Protein AF-A0A846C7G9-F1 (afdb_monomer_lite)

Structure (mmCIF, N/CA/C/O backbone):
data_AF-A0A846C7G9-F1
#
_entry.id   AF-A0A846C7G9-F1
#
loop_
_atom_site.group_PDB
_atom_site.id
_atom_site.type_symbol
_atom_site.label_atom_id
_atom_site.label_alt_id
_atom_site.label_comp_id
_atom_site.label_asym_id
_atom_site.label_entity_id
_atom_site.label_seq_id
_atom_site.pdbx_PDB_ins_code
_atom_site.Cartn_x
_atom_site.Cartn_y
_atom_site.Cartn_z
_atom_site.occupancy
_atom_site.B_iso_or_equiv
_atom_site.auth_seq_id
_atom_site.auth_comp_id
_atom_site.auth_asym_id
_atom_site.auth_atom_id
_atom_site.pdbx_PDB_model_num
ATOM 1 N N . MET A 1 1 ? -10.773 -0.671 19.705 1.00 59.66 1 MET A N 1
ATOM 2 C CA . MET A 1 1 ? -9.456 -0.037 19.481 1.00 59.66 1 MET A CA 1
ATOM 3 C C . MET A 1 1 ? -9.304 0.006 17.978 1.00 59.66 1 MET A C 1
ATOM 5 O O . MET A 1 1 ? -9.632 -0.998 17.370 1.00 59.66 1 MET A O 1
ATOM 9 N N . ILE A 1 2 ? -8.953 1.148 17.392 1.00 66.69 2 ILE A N 1
ATOM 10 C CA . ILE A 1 2 ? -8.651 1.197 15.957 1.00 66.69 2 ILE A CA 1
ATOM 11 C C . ILE A 1 2 ? -7.286 0.535 15.784 1.00 66.69 2 ILE A C 1
ATOM 13 O O . ILE A 1 2 ? -6.354 0.867 16.522 1.00 66.69 2 ILE A O 1
ATOM 17 N N . GLU A 1 3 ? -7.201 -0.441 14.887 1.00 81.75 3 GLU A N 1
ATOM 18 C CA . GLU A 1 3 ? -5.959 -1.143 14.583 1.00 81.75 3 GLU A CA 1
ATOM 19 C C . GLU A 1 3 ? -5.430 -0.681 13.226 1.00 81.75 3 GLU A C 1
ATOM 21 O O . GLU A 1 3 ? -6.186 -0.515 12.271 1.00 81.75 3 GLU A O 1
ATOM 26 N N . THR A 1 4 ? -4.116 -0.468 13.144 1.00 91.62 4 THR A N 1
ATOM 27 C CA . THR A 1 4 ? -3.470 0.012 11.921 1.00 91.62 4 THR A CA 1
ATOM 28 C C . THR A 1 4 ? -2.907 -1.159 11.122 1.00 91.62 4 THR A C 1
ATOM 30 O O . THR A 1 4 ? -1.972 -1.839 11.555 1.00 91.62 4 THR A O 1
ATOM 33 N N . LEU A 1 5 ? -3.425 -1.340 9.913 1.00 95.06 5 LEU A N 1
ATOM 34 C CA . LEU A 1 5 ? -2.931 -2.268 8.910 1.00 95.06 5 LEU A CA 1
ATOM 35 C C . LEU A 1 5 ? -1.827 -1.612 8.067 1.00 95.06 5 LEU A C 1
ATOM 37 O O . LEU A 1 5 ? -1.936 -0.465 7.633 1.00 95.06 5 LEU A O 1
ATOM 41 N N . ASN A 1 6 ? -0.741 -2.348 7.832 1.00 95.62 6 ASN A N 1
ATOM 42 C CA . ASN A 1 6 ? 0.446 -1.858 7.135 1.00 95.62 6 ASN A CA 1
ATOM 43 C C . ASN A 1 6 ? 0.673 -2.636 5.835 1.00 95.62 6 ASN A C 1
ATOM 45 O O . ASN A 1 6 ? 0.878 -3.847 5.872 1.00 95.62 6 ASN A O 1
ATOM 49 N N . PHE A 1 7 ? 0.746 -1.933 4.707 1.00 96.31 7 PHE A N 1
ATOM 50 C CA . PHE A 1 7 ? 1.094 -2.496 3.403 1.00 96.31 7 PHE A CA 1
ATOM 51 C C . PHE A 1 7 ? 2.478 -2.002 2.984 1.00 96.31 7 PHE A C 1
ATOM 53 O O . PHE A 1 7 ? 2.663 -0.831 2.638 1.00 96.31 7 PHE A O 1
ATOM 60 N N . TYR A 1 8 ? 3.477 -2.885 3.054 1.00 95.12 8 TYR A N 1
ATOM 61 C CA . TYR A 1 8 ? 4.856 -2.549 2.705 1.00 95.12 8 TYR A CA 1
ATOM 62 C C . TYR A 1 8 ? 5.241 -3.061 1.315 1.00 95.12 8 TYR A C 1
ATOM 64 O O . TYR A 1 8 ? 5.200 -4.256 1.036 1.00 95.12 8 TYR A O 1
ATOM 72 N N . HIS A 1 9 ? 5.704 -2.147 0.469 1.00 93.50 9 HIS A N 1
ATOM 73 C CA . HIS A 1 9 ? 6.244 -2.413 -0.856 1.00 93.50 9 HIS A CA 1
ATOM 74 C C . HIS A 1 9 ? 7.758 -2.183 -0.829 1.00 93.50 9 HIS A C 1
ATOM 76 O O . HIS A 1 9 ? 8.216 -1.058 -0.628 1.00 93.50 9 HIS A O 1
ATOM 82 N N . ALA A 1 10 ? 8.546 -3.248 -0.998 1.00 83.38 10 ALA A N 1
ATOM 83 C CA . ALA A 1 10 ? 10.008 -3.187 -0.878 1.00 83.38 10 ALA A CA 1
ATOM 84 C C . ALA A 1 10 ? 10.717 -2.593 -2.111 1.00 83.38 10 ALA A C 1
ATOM 86 O O . ALA A 1 10 ? 11.808 -2.035 -1.992 1.00 83.38 10 ALA A O 1
ATOM 87 N N . GLU A 1 11 ? 10.102 -2.719 -3.285 1.00 80.44 11 GLU A N 1
ATOM 88 C CA . GLU A 1 11 ? 10.597 -2.194 -4.560 1.00 80.44 11 GLU A CA 1
ATOM 89 C C . GLU A 1 11 ? 9.857 -0.906 -4.937 1.00 80.44 11 GLU A C 1
ATOM 91 O O . GLU A 1 11 ? 8.889 -0.525 -4.276 1.00 80.44 11 GLU A O 1
ATOM 96 N N . LYS A 1 12 ? 10.277 -0.255 -6.030 1.00 84.06 12 LYS A N 1
ATOM 97 C CA . LYS A 1 12 ? 9.572 0.908 -6.578 1.00 84.06 12 LYS A CA 1
ATOM 98 C C . LYS A 1 12 ? 8.141 0.508 -6.962 1.00 84.06 12 LYS A C 1
ATOM 100 O O . LYS A 1 12 ? 7.926 -0.086 -8.017 1.00 84.06 12 LYS A O 1
ATOM 105 N N . ALA A 1 13 ? 7.190 0.814 -6.085 1.00 88.56 13 ALA A N 1
ATOM 106 C CA . ALA A 1 13 ? 5.779 0.528 -6.294 1.00 88.56 13 ALA A CA 1
ATOM 107 C C . ALA A 1 13 ? 5.236 1.339 -7.480 1.00 88.56 13 ALA A C 1
ATOM 109 O O . ALA A 1 13 ? 5.604 2.503 -7.653 1.00 88.56 13 ALA A O 1
ATOM 110 N N . ASP A 1 14 ? 4.362 0.732 -8.285 1.00 91.50 14 ASP A N 1
ATOM 111 C CA . ASP A 1 14 ? 3.584 1.470 -9.283 1.00 91.50 14 ASP A CA 1
ATOM 112 C C . ASP A 1 14 ? 2.395 2.141 -8.566 1.00 91.50 14 ASP A C 1
ATOM 114 O O . ASP A 1 14 ? 1.557 1.422 -8.005 1.00 91.50 14 ASP A O 1
ATOM 118 N N . PRO A 1 15 ? 2.297 3.487 -8.562 1.00 90.56 15 PRO A N 1
ATOM 119 C CA . PRO A 1 15 ? 1.227 4.204 -7.870 1.00 90.56 15 PRO A CA 1
ATOM 120 C C . PRO A 1 15 ? -0.176 3.756 -8.281 1.00 90.56 15 PRO A C 1
ATOM 122 O O . PRO A 1 15 ? -1.084 3.720 -7.451 1.00 90.56 15 PRO A O 1
ATOM 125 N N . ARG A 1 16 ? -0.349 3.373 -9.552 1.00 91.25 16 ARG A N 1
ATOM 126 C CA . ARG A 1 16 ? -1.637 2.950 -10.109 1.00 91.25 16 ARG A CA 1
ATOM 127 C C . ARG A 1 16 ? -2.077 1.619 -9.529 1.00 91.25 16 ARG A C 1
ATOM 129 O O . ARG A 1 16 ? -3.241 1.447 -9.183 1.00 91.25 16 A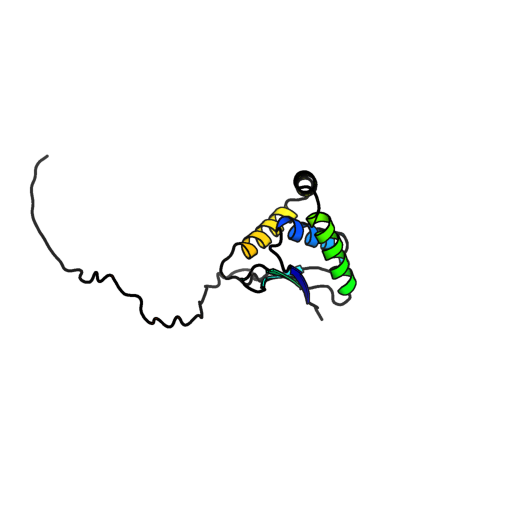RG A O 1
ATOM 136 N N . ILE A 1 17 ? -1.134 0.688 -9.391 1.00 94.12 17 ILE A N 1
ATOM 137 C CA . ILE A 1 17 ? -1.405 -0.641 -8.843 1.00 94.12 17 ILE A CA 1
ATOM 138 C C . ILE A 1 17 ? -1.705 -0.542 -7.347 1.00 94.12 17 ILE A C 1
ATOM 140 O O . ILE A 1 17 ? -2.649 -1.178 -6.883 1.00 94.12 17 ILE A O 1
ATOM 144 N N . VAL A 1 18 ? -0.962 0.283 -6.600 1.00 94.81 18 VAL A N 1
ATOM 145 C CA . VAL A 1 18 ? -1.247 0.552 -5.177 1.00 94.81 18 VAL A CA 1
ATOM 146 C C . VAL A 1 18 ? -2.651 1.133 -5.016 1.00 94.81 18 VAL A C 1
ATOM 148 O O . VAL A 1 18 ? -3.453 0.599 -4.252 1.00 94.81 18 VAL A O 1
ATOM 151 N N . ALA A 1 19 ? -2.971 2.184 -5.778 1.00 92.69 19 ALA A N 1
ATOM 152 C CA . ALA A 1 19 ? -4.265 2.851 -5.705 1.00 92.69 19 ALA A CA 1
ATOM 153 C C . ALA A 1 19 ? -5.423 1.908 -6.049 1.00 92.69 19 ALA A C 1
ATOM 155 O O . ALA A 1 19 ? -6.404 1.842 -5.309 1.00 92.69 19 ALA A O 1
ATOM 156 N N . TYR A 1 20 ? -5.294 1.140 -7.132 1.00 93.12 20 TYR A N 1
ATOM 157 C CA . TYR A 1 20 ? -6.310 0.169 -7.522 1.00 93.12 20 TYR A CA 1
ATOM 158 C C . TYR A 1 20 ? -6.475 -0.931 -6.470 1.00 93.12 20 TYR A C 1
ATOM 160 O O . TYR A 1 20 ? -7.598 -1.267 -6.109 1.00 93.12 20 TYR A O 1
ATOM 168 N N . SER A 1 21 ? -5.373 -1.499 -5.971 1.00 95.75 21 SER A N 1
ATOM 169 C CA . SER A 1 21 ? -5.423 -2.612 -5.013 1.00 95.75 21 SER A CA 1
ATOM 170 C C . SER A 1 21 ? -6.077 -2.186 -3.704 1.00 95.75 21 SER A C 1
ATOM 172 O O . SER A 1 21 ? -6.902 -2.919 -3.166 1.00 95.75 21 SER A O 1
ATOM 174 N N . PHE A 1 22 ? -5.768 -0.977 -3.226 1.00 95.69 22 PHE A N 1
ATOM 175 C CA . PHE A 1 22 ? -6.400 -0.426 -2.035 1.00 95.69 22 PHE A CA 1
ATOM 176 C C . PHE A 1 22 ? -7.885 -0.129 -2.264 1.00 95.69 22 PHE A C 1
ATOM 178 O O . PHE A 1 22 ? -8.713 -0.525 -1.449 1.00 95.69 22 PHE A O 1
ATOM 185 N N . GLN A 1 23 ? -8.246 0.506 -3.386 1.00 92.88 23 GLN A N 1
ATOM 186 C CA . GLN A 1 23 ? -9.653 0.786 -3.677 1.00 92.88 23 GLN A CA 1
ATOM 187 C C . GLN A 1 23 ? -10.461 -0.507 -3.802 1.00 92.88 23 GLN A C 1
ATOM 189 O O . GLN A 1 23 ? -11.536 -0.615 -3.223 1.00 92.88 23 GLN A O 1
ATOM 194 N N . LYS A 1 24 ? -9.938 -1.509 -4.511 1.00 94.12 24 LYS A N 1
ATOM 195 C CA . LYS A 1 24 ? -10.612 -2.798 -4.648 1.00 94.12 24 LYS A CA 1
ATOM 196 C C . LYS A 1 24 ? -10.810 -3.476 -3.290 1.00 94.12 24 LYS A C 1
ATOM 198 O O . LYS A 1 24 ? -11.872 -4.037 -3.052 1.00 94.12 24 LYS A O 1
ATOM 203 N N . LEU A 1 25 ? -9.830 -3.378 -2.389 1.00 96.88 25 LEU A N 1
ATOM 204 C CA . LEU A 1 25 ? -9.969 -3.880 -1.024 1.00 96.88 25 LEU A CA 1
ATOM 205 C C . LEU A 1 25 ? -11.105 -3.168 -0.267 1.00 96.88 25 LEU A C 1
ATOM 207 O O . LEU A 1 25 ? -11.895 -3.837 0.388 1.00 96.88 25 LEU A O 1
ATOM 211 N N . GLN A 1 26 ? -11.233 -1.842 -0.403 1.00 94.88 26 GLN A N 1
ATOM 212 C CA . GLN A 1 26 ? -12.355 -1.080 0.167 1.00 94.88 26 GLN A CA 1
ATOM 213 C C . GLN A 1 26 ? -13.711 -1.477 -0.443 1.00 94.88 26 GLN A C 1
ATOM 215 O O . GLN A 1 26 ? -14.711 -1.519 0.267 1.00 94.88 26 GLN A O 1
ATOM 220 N N . GLU A 1 27 ? -13.756 -1.749 -1.753 1.00 93.31 27 GLU A N 1
ATOM 221 C CA . GLU A 1 27 ? -14.971 -2.178 -2.460 1.00 93.31 27 GLU A CA 1
ATOM 222 C C . GLU A 1 27 ? -15.426 -3.583 -2.028 1.00 93.31 27 GLU A C 1
ATOM 224 O O . GLU A 1 27 ? -16.626 -3.826 -1.904 1.00 93.31 27 GLU A O 1
ATOM 229 N N . GLU A 1 28 ? -14.485 -4.507 -1.818 1.00 96.06 28 GLU A N 1
ATOM 230 C CA . GLU A 1 28 ? -14.769 -5.90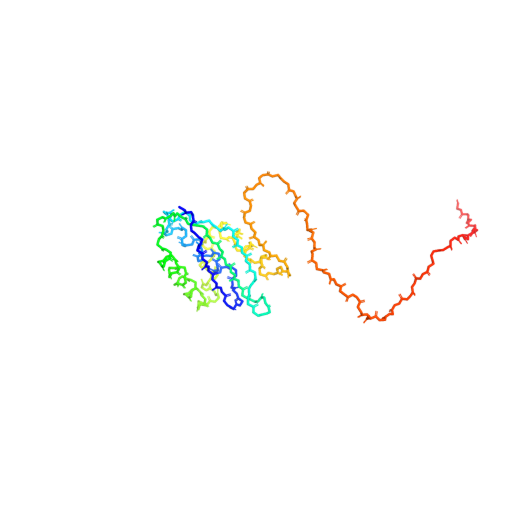2 -1.453 1.00 96.06 28 GLU A CA 1
ATOM 231 C C . GLU A 1 28 ? -15.005 -6.099 0.052 1.00 96.06 28 GLU A C 1
ATOM 233 O O . GLU A 1 28 ? -15.693 -7.048 0.422 1.00 96.06 28 GLU A O 1
ATOM 238 N N . HIS A 1 29 ? -14.483 -5.198 0.892 1.00 96.62 29 HIS A N 1
ATOM 239 C CA . HIS A 1 29 ? -14.595 -5.241 2.354 1.00 96.62 29 HIS A CA 1
ATOM 240 C C . HIS A 1 29 ? -15.051 -3.892 2.941 1.00 96.62 29 HIS A C 1
ATOM 242 O O . HIS A 1 29 ? -14.305 -3.255 3.696 1.00 96.62 29 HIS A O 1
ATOM 248 N N . PRO A 1 30 ? -16.259 -3.403 2.603 1.00 96.00 30 PRO A N 1
ATOM 249 C CA . PRO A 1 30 ? -16.764 -2.135 3.129 1.00 96.00 30 PRO A CA 1
ATOM 250 C C . PRO A 1 30 ? -16.905 -2.134 4.661 1.00 96.00 30 PRO A C 1
ATOM 252 O O . PRO A 1 30 ? -16.781 -1.083 5.284 1.00 96.00 30 PRO A O 1
ATOM 255 N N . GLU A 1 31 ? -17.127 -3.298 5.275 1.00 94.56 31 GLU A N 1
ATOM 256 C CA . GLU A 1 31 ? -17.205 -3.492 6.727 1.00 94.56 31 GLU A CA 1
ATOM 257 C C . GLU A 1 31 ? -15.877 -3.255 7.452 1.00 94.56 31 GLU A C 1
ATOM 259 O O . GLU A 1 31 ? -15.874 -3.006 8.652 1.00 94.56 31 GLU A O 1
ATOM 264 N N . ALA A 1 32 ? -14.748 -3.319 6.740 1.00 95.56 32 ALA A N 1
ATOM 265 C CA . ALA A 1 32 ? -13.438 -3.091 7.334 1.00 95.56 32 ALA A CA 1
ATOM 266 C C . ALA A 1 32 ? -13.141 -1.603 7.577 1.00 95.56 32 ALA A C 1
ATOM 268 O O . ALA A 1 32 ? -12.128 -1.301 8.205 1.00 95.56 32 ALA A O 1
ATOM 269 N N . GLU A 1 33 ? -13.981 -0.689 7.068 1.00 94.81 33 GLU A N 1
ATOM 270 C CA . GLU A 1 33 ? -13.865 0.771 7.239 1.00 94.81 33 GLU A CA 1
ATOM 271 C C . GLU A 1 33 ? -12.444 1.304 6.976 1.00 94.81 33 GLU A C 1
ATOM 273 O O . GLU A 1 33 ? -11.934 2.174 7.675 1.00 94.81 33 GLU A O 1
ATOM 278 N N . LEU A 1 34 ? -11.790 0.745 5.953 1.00 94.94 34 LEU A N 1
ATOM 279 C CA . LEU A 1 34 ? -10.403 1.036 5.602 1.00 94.94 34 LEU A CA 1
ATOM 280 C C . LEU A 1 34 ? -10.203 2.523 5.279 1.00 94.94 34 LEU A C 1
ATOM 282 O O . LEU A 1 34 ? -10.732 3.021 4.281 1.00 94.94 34 LEU A O 1
ATOM 286 N N . GLU A 1 35 ? -9.355 3.205 6.047 1.00 93.56 35 GLU A N 1
ATOM 287 C CA . GLU A 1 35 ? -8.975 4.603 5.819 1.00 93.56 35 GLU A CA 1
ATOM 288 C C . GLU A 1 35 ? -7.454 4.746 5.814 1.00 93.56 35 GLU A C 1
ATOM 290 O O . GLU A 1 35 ? -6.793 4.437 6.799 1.00 93.56 35 GLU A O 1
ATOM 295 N N . ILE A 1 36 ? -6.870 5.240 4.714 1.00 92.81 36 ILE A N 1
ATOM 296 C CA . ILE A 1 36 ? -5.431 5.545 4.685 1.00 92.81 36 ILE A CA 1
ATOM 297 C C . ILE A 1 36 ? -5.161 6.681 5.663 1.00 92.81 36 ILE A C 1
ATOM 29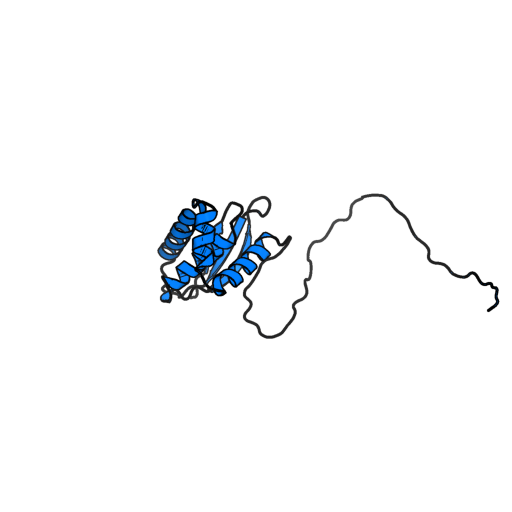9 O O . ILE A 1 36 ? -5.641 7.794 5.454 1.00 92.81 36 ILE A O 1
ATOM 303 N N . ILE A 1 37 ? -4.329 6.420 6.666 1.00 92.94 37 ILE A N 1
ATOM 304 C CA . ILE A 1 37 ? -3.910 7.419 7.650 1.00 92.94 37 ILE A CA 1
ATOM 305 C C . ILE A 1 37 ? -2.517 7.955 7.368 1.00 92.94 37 ILE A C 1
ATOM 307 O O . ILE A 1 37 ? -2.242 9.116 7.671 1.00 92.94 37 ILE A O 1
ATOM 311 N N . SER A 1 38 ? -1.637 7.155 6.755 1.00 89.94 38 SER A N 1
ATOM 312 C CA . SER A 1 38 ? -0.353 7.671 6.304 1.00 89.94 38 SER A CA 1
ATOM 313 C C . SER A 1 38 ? 0.307 6.888 5.178 1.00 89.94 38 SER A C 1
ATOM 315 O O . SER A 1 38 ? 0.034 5.712 4.943 1.00 89.94 38 SER A O 1
ATOM 317 N N . MET A 1 39 ? 1.215 7.565 4.477 1.00 91.38 39 MET A N 1
ATOM 318 C CA . MET A 1 39 ? 2.110 6.962 3.497 1.00 91.38 39 MET A CA 1
ATOM 319 C C . MET A 1 39 ? 3.538 7.466 3.681 1.00 91.38 39 MET A C 1
ATOM 321 O O . MET A 1 39 ? 3.782 8.661 3.867 1.00 91.38 39 MET A O 1
ATOM 325 N N . GLU A 1 40 ? 4.497 6.546 3.611 1.00 88.00 40 GLU A N 1
ATOM 326 C CA . GLU A 1 40 ? 5.893 6.818 3.937 1.00 88.00 40 GLU A CA 1
ATOM 327 C C . GLU A 1 40 ? 6.854 6.142 2.967 1.00 88.00 40 GLU A C 1
ATOM 329 O O . GLU A 1 40 ? 6.714 4.960 2.648 1.00 88.00 40 GLU A O 1
ATOM 334 N N . LYS A 1 41 ? 7.928 6.841 2.596 1.00 87.94 41 LYS A N 1
ATOM 335 C CA . LYS A 1 41 ? 9.072 6.190 1.949 1.00 87.94 41 LYS A CA 1
ATOM 336 C C . LYS A 1 41 ? 9.885 5.418 2.986 1.00 87.94 41 LYS A C 1
ATOM 338 O O . LYS A 1 41 ? 10.264 5.947 4.030 1.00 87.94 41 LYS A O 1
ATOM 343 N N . ARG A 1 42 ? 10.199 4.162 2.686 1.00 84.88 42 ARG A N 1
ATOM 344 C CA . ARG A 1 42 ? 10.908 3.228 3.573 1.00 84.88 42 ARG A CA 1
ATOM 345 C C . ARG A 1 42 ? 12.018 2.489 2.813 1.00 84.88 42 ARG A C 1
ATOM 347 O O . ARG A 1 42 ? 12.161 2.603 1.597 1.00 84.88 42 ARG A O 1
ATOM 354 N N . GLY A 1 43 ? 12.829 1.723 3.541 1.00 78.50 43 GLY A N 1
ATOM 355 C CA . GLY A 1 43 ? 13.905 0.901 2.976 1.00 78.50 43 GLY A CA 1
ATOM 356 C C . GLY A 1 43 ? 15.197 1.658 2.636 1.00 78.50 43 GLY A C 1
ATOM 357 O O . GLY A 1 43 ? 15.281 2.889 2.697 1.00 78.50 43 GLY A O 1
ATOM 358 N N . LYS A 1 44 ? 16.240 0.896 2.277 1.00 71.69 44 LYS A N 1
ATOM 359 C CA . LYS A 1 44 ? 17.549 1.438 1.879 1.00 71.69 44 LYS A CA 1
ATOM 360 C C . LYS A 1 44 ? 17.369 2.257 0.597 1.00 71.69 44 LYS A C 1
ATOM 362 O O . LYS A 1 44 ? 16.771 1.783 -0.361 1.00 71.69 44 LYS A O 1
ATOM 367 N N . ASN A 1 45 ? 17.866 3.493 0.590 1.00 79.31 45 ASN A N 1
ATOM 368 C CA . ASN A 1 45 ? 17.698 4.461 -0.505 1.00 79.31 45 ASN A CA 1
ATOM 369 C C . ASN A 1 45 ? 16.263 4.993 -0.714 1.00 79.31 45 ASN A C 1
ATOM 371 O O . ASN A 1 45 ? 16.002 5.587 -1.757 1.00 79.31 45 ASN A O 1
ATOM 375 N N . ARG A 1 46 ? 15.345 4.819 0.255 1.00 77.81 46 ARG A N 1
ATOM 376 C CA . ARG A 1 46 ? 13.971 5.371 0.211 1.00 77.81 46 ARG A CA 1
ATOM 377 C C . ARG A 1 46 ? 13.165 4.933 -1.027 1.00 77.81 46 ARG A C 1
ATOM 379 O O . ARG A 1 46 ? 12.380 5.715 -1.556 1.00 77.81 46 ARG A O 1
ATOM 386 N N . GLN A 1 47 ? 13.398 3.711 -1.510 1.00 82.56 47 GLN A N 1
ATOM 387 C CA . GLN A 1 47 ? 12.714 3.161 -2.689 1.00 82.56 47 GLN A CA 1
ATOM 388 C C . GLN A 1 47 ? 11.446 2.377 -2.346 1.00 82.56 47 GLN A C 1
ATOM 390 O O . GLN A 1 47 ? 10.620 2.170 -3.228 1.00 82.56 47 GLN A O 1
ATOM 395 N N . GLY A 1 48 ? 11.296 1.952 -1.090 1.00 88.06 48 GLY A N 1
ATOM 396 C CA . GLY A 1 48 ? 10.093 1.276 -0.636 1.00 88.06 48 GLY A CA 1
ATOM 397 C C . GLY A 1 48 ? 9.001 2.265 -0.248 1.00 88.06 48 GLY A C 1
ATOM 398 O O . GLY A 1 48 ? 9.285 3.404 0.130 1.00 88.06 48 GLY A O 1
ATOM 399 N N . LEU A 1 49 ? 7.761 1.799 -0.289 1.00 92.12 49 LEU A N 1
ATOM 400 C CA . LEU A 1 49 ? 6.570 2.531 0.129 1.00 92.12 49 LEU A CA 1
ATOM 401 C C . LEU A 1 49 ? 5.891 1.756 1.260 1.00 92.12 49 LEU A C 1
ATOM 403 O O . LEU A 1 49 ? 5.690 0.552 1.149 1.00 92.12 49 LEU A O 1
ATOM 407 N N . LEU A 1 50 ? 5.540 2.437 2.343 1.00 94.06 50 LEU A N 1
ATOM 408 C CA . LEU A 1 50 ? 4.666 1.924 3.390 1.00 94.06 50 LEU A CA 1
ATOM 409 C C . LEU A 1 50 ? 3.360 2.707 3.345 1.00 94.06 50 LEU A C 1
ATOM 411 O O . LEU A 1 50 ? 3.386 3.924 3.505 1.00 94.06 50 LEU A O 1
ATOM 415 N N . VAL A 1 51 ? 2.248 2.010 3.143 1.00 94.94 51 VAL A N 1
ATOM 416 C CA . VAL A 1 51 ? 0.893 2.557 3.267 1.00 94.94 51 VAL A CA 1
ATOM 417 C C . VAL A 1 51 ? 0.308 2.050 4.578 1.00 94.94 51 VAL A C 1
ATOM 419 O O . VAL A 1 51 ? 0.350 0.850 4.845 1.00 94.94 51 VAL A O 1
ATOM 422 N N . LYS A 1 52 ? -0.211 2.956 5.402 1.00 95.38 52 LYS A N 1
ATOM 423 C CA . LYS A 1 52 ? -0.877 2.642 6.664 1.00 95.38 52 LYS A CA 1
ATOM 424 C C . LYS A 1 52 ? -2.349 2.979 6.559 1.00 95.38 52 LYS A C 1
ATOM 426 O O . LYS A 1 52 ? -2.685 4.096 6.159 1.00 95.38 52 LYS A O 1
ATOM 431 N N . ALA A 1 53 ? -3.195 2.040 6.948 1.00 95.88 53 ALA A N 1
ATOM 432 C CA . ALA A 1 53 ? -4.629 2.239 6.995 1.00 95.88 53 ALA A CA 1
ATOM 433 C C . ALA A 1 53 ? -5.191 1.829 8.349 1.00 95.88 53 ALA A C 1
ATOM 435 O O . ALA A 1 53 ? -4.810 0.793 8.884 1.00 95.88 53 ALA A O 1
ATOM 436 N N . ASP A 1 54 ? -6.095 2.636 8.877 1.00 95.38 54 ASP A N 1
ATOM 437 C CA . ASP A 1 54 ? -6.926 2.239 10.001 1.00 95.38 54 ASP A CA 1
ATOM 438 C C . ASP A 1 54 ? -8.051 1.322 9.517 1.00 95.38 54 ASP A C 1
ATOM 440 O O . ASP A 1 54 ? -8.473 1.396 8.358 1.00 95.38 54 ASP A O 1
ATOM 444 N N . THR A 1 55 ? -8.501 0.437 10.404 1.00 95.81 55 THR A N 1
ATOM 445 C CA . THR A 1 55 ? -9.611 -0.487 10.156 1.00 95.81 55 THR A CA 1
ATOM 446 C C . THR A 1 55 ? -10.623 -0.458 11.294 1.00 95.81 55 THR A C 1
ATOM 448 O O . THR A 1 55 ? -10.308 -0.076 12.428 1.00 95.81 55 THR A O 1
ATOM 451 N N . ALA A 1 56 ? -11.818 -0.979 11.019 1.00 94.56 56 ALA A N 1
ATOM 452 C CA . ALA A 1 56 ? -12.759 -1.379 12.053 1.00 94.56 56 ALA A CA 1
ATOM 453 C C . ALA A 1 56 ? -12.082 -2.341 13.064 1.00 94.56 56 ALA A C 1
ATOM 455 O O . ALA A 1 56 ? -11.229 -3.145 12.663 1.00 94.56 56 ALA A O 1
ATOM 456 N N . PRO A 1 57 ? -12.425 -2.280 14.366 1.00 90.81 57 PRO A N 1
ATOM 457 C CA . PRO A 1 57 ? -11.828 -3.128 15.406 1.00 90.81 57 PRO A CA 1
ATOM 458 C C . PRO A 1 57 ? -12.011 -4.638 15.201 1.00 90.81 57 PRO A C 1
ATOM 460 O O . PRO A 1 57 ? -11.244 -5.427 15.738 1.00 90.81 57 PRO A O 1
ATOM 463 N N . GLU A 1 58 ? -13.061 -5.044 14.493 1.00 91.94 58 GLU A N 1
ATOM 464 C CA . GLU A 1 58 ? -13.392 -6.438 14.183 1.00 91.94 58 GLU A CA 1
ATOM 465 C C . GLU A 1 58 ? -12.808 -6.934 12.853 1.00 91.94 58 GLU A C 1
ATOM 467 O O . GLU A 1 58 ? -13.069 -8.068 12.453 1.00 91.94 58 GLU A O 1
ATOM 472 N N . ALA A 1 59 ? -12.053 -6.094 12.143 1.00 94.38 59 ALA A N 1
ATOM 473 C CA . ALA A 1 59 ? -11.521 -6.436 10.835 1.00 94.38 59 ALA A CA 1
ATOM 474 C C . ALA A 1 59 ? -10.448 -7.537 10.918 1.00 94.38 59 ALA A C 1
ATOM 476 O O . ALA A 1 59 ? -9.501 -7.464 11.700 1.00 94.38 59 ALA A O 1
ATOM 477 N N . GLU A 1 60 ? -10.531 -8.530 10.032 1.00 95.31 60 GLU A N 1
ATOM 478 C CA . GLU A 1 60 ? -9.542 -9.608 9.941 1.00 95.31 60 GLU A CA 1
ATOM 479 C C . GLU A 1 60 ? -8.303 -9.149 9.152 1.00 95.31 60 GLU A C 1
ATOM 481 O O . GLU A 1 60 ? -8.197 -9.315 7.934 1.00 95.31 60 GLU A O 1
ATOM 486 N N . HIS A 1 61 ? -7.319 -8.572 9.851 1.00 95.00 61 HIS A N 1
ATOM 487 C CA . HIS A 1 61 ? -6.103 -7.993 9.248 1.00 95.00 61 HIS A CA 1
ATOM 488 C C . HIS A 1 61 ? -5.332 -8.969 8.358 1.00 95.00 61 HIS A C 1
ATOM 490 O O . HIS A 1 61 ? -4.803 -8.577 7.317 1.00 95.00 61 HIS A O 1
ATOM 496 N N . SER A 1 62 ? -5.273 -10.243 8.754 1.00 95.62 62 SER A N 1
ATOM 497 C CA . SER A 1 62 ? -4.576 -11.274 7.976 1.00 95.62 62 SER A CA 1
ATOM 498 C C . SER A 1 62 ? -5.246 -11.508 6.622 1.00 95.62 62 SER A C 1
ATOM 500 O O . SER A 1 62 ? -4.554 -11.664 5.614 1.00 95.62 62 SER A O 1
ATOM 502 N N . GLU A 1 63 ? -6.580 -11.498 6.584 1.00 96.75 63 GLU A N 1
ATOM 503 C CA . GLU A 1 63 ? -7.340 -11.628 5.343 1.00 96.75 63 GLU A CA 1
ATOM 504 C C . GLU A 1 63 ? -7.174 -10.381 4.475 1.00 96.75 63 GLU A C 1
ATOM 506 O O . GLU A 1 63 ? -6.793 -10.500 3.311 1.00 96.75 63 GLU A O 1
ATOM 511 N N . LEU A 1 64 ? -7.372 -9.189 5.044 1.00 98.06 64 LEU A N 1
ATOM 512 C CA . LEU A 1 64 ? -7.252 -7.923 4.315 1.00 98.06 64 LEU A CA 1
ATOM 513 C C . LEU A 1 64 ? -5.865 -7.749 3.688 1.00 98.06 64 LEU A C 1
ATOM 515 O O . LEU A 1 64 ? -5.740 -7.361 2.524 1.00 98.06 64 LEU A O 1
ATOM 519 N N . HIS A 1 65 ? -4.813 -8.100 4.429 1.00 97.81 65 HIS A N 1
ATOM 520 C CA . HIS A 1 65 ? -3.449 -8.095 3.916 1.00 97.81 65 HIS A CA 1
ATOM 521 C C . HIS A 1 65 ? -3.276 -9.081 2.752 1.00 97.81 65 HIS A C 1
ATOM 523 O O . HIS A 1 65 ? -2.698 -8.728 1.723 1.00 97.81 65 HIS A O 1
ATOM 529 N N . ALA A 1 66 ? -3.785 -10.310 2.880 1.00 97.94 66 ALA A N 1
ATOM 530 C CA . ALA A 1 66 ? -3.693 -11.313 1.821 1.00 97.94 66 ALA A CA 1
ATOM 531 C C . ALA A 1 66 ? -4.448 -10.883 0.551 1.00 97.94 66 ALA A C 1
ATOM 533 O O . ALA A 1 66 ? -3.909 -10.997 -0.548 1.00 97.94 66 ALA A O 1
ATOM 534 N N . LYS A 1 67 ? -5.660 -10.338 0.694 1.00 98.25 67 LYS A N 1
ATOM 535 C CA . LYS A 1 67 ? -6.500 -9.857 -0.416 1.00 98.25 67 LYS A CA 1
ATOM 536 C C . LYS A 1 67 ? -5.876 -8.681 -1.157 1.00 98.25 67 LYS A C 1
ATOM 538 O O . LYS A 1 67 ? -5.888 -8.647 -2.391 1.00 98.25 67 LYS A O 1
ATOM 543 N N . TYR A 1 68 ? -5.288 -7.750 -0.408 1.00 98.31 68 TYR A N 1
ATOM 544 C CA . TYR A 1 68 ? -4.546 -6.636 -0.980 1.00 98.31 68 TYR A CA 1
ATOM 545 C C . TYR A 1 68 ? -3.406 -7.130 -1.874 1.00 98.31 68 TYR A C 1
ATOM 547 O O . TYR A 1 68 ? -3.322 -6.737 -3.039 1.00 98.31 68 TYR A O 1
ATOM 555 N N . PHE A 1 69 ? -2.548 -8.012 -1.347 1.00 97.75 69 PHE A N 1
ATOM 556 C CA . PHE A 1 69 ? -1.383 -8.487 -2.091 1.00 97.75 69 PHE A CA 1
ATOM 557 C C . PHE A 1 69 ? -1.744 -9.445 -3.232 1.00 97.75 69 PHE A C 1
ATOM 559 O O . PHE A 1 69 ? -1.104 -9.368 -4.273 1.00 97.75 69 PHE A O 1
ATOM 566 N N . ASP A 1 70 ? -2.814 -10.241 -3.122 1.00 98.12 70 ASP A N 1
ATOM 567 C CA . ASP A 1 70 ? -3.337 -11.034 -4.247 1.00 98.12 70 ASP A CA 1
ATOM 568 C C . ASP A 1 70 ? -3.695 -10.143 -5.449 1.00 98.12 70 ASP A C 1
ATOM 570 O O . ASP A 1 70 ? -3.255 -10.383 -6.577 1.00 98.12 70 ASP A O 1
ATOM 574 N N . THR A 1 71 ? -4.427 -9.051 -5.199 1.00 96.44 71 THR A N 1
ATOM 575 C CA . THR A 1 71 ? -4.753 -8.078 -6.249 1.00 96.44 71 THR A CA 1
ATOM 576 C C . THR A 1 71 ? -3.492 -7.386 -6.764 1.00 96.44 71 THR A C 1
ATOM 578 O O . THR A 1 71 ? -3.282 -7.328 -7.977 1.00 96.44 71 THR A O 1
ATOM 581 N N . TYR A 1 72 ? -2.640 -6.892 -5.866 1.00 96.75 72 TYR A N 1
ATOM 582 C CA . TYR A 1 72 ? -1.421 -6.170 -6.226 1.00 96.75 72 TYR A CA 1
ATOM 583 C C . TYR A 1 72 ? -0.490 -7.014 -7.107 1.00 96.75 72 TYR A C 1
ATOM 585 O O . TYR A 1 72 ? -0.066 -6.565 -8.174 1.00 96.75 72 TYR A O 1
ATOM 593 N N . ASP A 1 73 ? -0.202 -8.250 -6.699 1.00 96.00 73 ASP A N 1
ATOM 594 C CA . ASP A 1 73 ? 0.723 -9.139 -7.400 1.00 96.00 73 ASP A CA 1
ATOM 595 C C . ASP A 1 73 ? 0.159 -9.599 -8.746 1.00 96.00 73 ASP A C 1
ATOM 597 O O . ASP A 1 73 ? 0.899 -9.665 -9.731 1.00 96.00 73 ASP A O 1
ATOM 601 N N . ARG A 1 74 ? -1.160 -9.824 -8.836 1.00 95.69 74 ARG A N 1
ATOM 602 C CA . ARG A 1 74 ? -1.824 -10.109 -10.113 1.00 95.69 74 ARG A CA 1
ATOM 603 C C . ARG A 1 74 ? -1.671 -8.954 -11.101 1.00 95.69 74 ARG A C 1
ATOM 605 O O . ARG A 1 74 ? -1.409 -9.196 -12.275 1.00 95.69 74 ARG A O 1
ATOM 612 N N . LEU A 1 75 ? -1.837 -7.714 -10.647 1.00 93.75 75 LEU A N 1
ATOM 613 C CA . LEU A 1 75 ? -1.718 -6.528 -11.500 1.00 93.75 75 LEU A CA 1
ATOM 614 C C . LEU A 1 75 ? -0.267 -6.229 -11.885 1.00 93.75 75 LEU A C 1
ATOM 616 O O . LEU A 1 75 ? -0.015 -5.802 -13.009 1.00 93.75 75 LEU A O 1
ATOM 620 N N . LYS A 1 76 ? 0.690 -6.497 -10.987 1.00 93.62 76 LYS A N 1
ATOM 621 C CA . LYS A 1 76 ? 2.131 -6.284 -11.212 1.00 93.62 76 LYS A CA 1
ATOM 622 C C . LYS A 1 76 ? 2.668 -7.066 -12.413 1.00 93.62 76 LYS A C 1
ATOM 624 O O . LYS A 1 76 ? 3.644 -6.637 -13.025 1.00 93.62 76 LYS A O 1
ATOM 629 N N . VAL A 1 77 ? 2.052 -8.201 -12.744 1.00 94.50 77 VAL A N 1
ATOM 630 C CA . VAL A 1 77 ? 2.481 -9.074 -13.850 1.00 94.50 77 VAL A CA 1
ATOM 631 C C . VAL A 1 77 ? 1.674 -8.887 -15.138 1.00 94.50 77 VAL A C 1
ATOM 633 O O . VAL A 1 77 ? 1.971 -9.554 -16.129 1.00 94.50 77 VAL A O 1
ATOM 636 N N . LEU A 1 78 ? 0.667 -8.004 -15.152 1.00 94.06 78 LEU A N 1
ATOM 637 C CA . LEU A 1 78 ? -0.116 -7.748 -16.360 1.00 94.06 78 LEU A CA 1
ATOM 638 C C . LEU A 1 78 ? 0.714 -7.015 -17.426 1.00 94.06 78 LEU A C 1
ATOM 640 O O . LEU A 1 78 ? 1.526 -6.143 -17.099 1.00 94.06 78 LEU A O 1
ATOM 644 N N . PRO A 1 79 ? 0.472 -7.292 -18.720 1.00 94.25 79 PRO A N 1
ATOM 645 C CA . PRO A 1 79 ? 0.965 -6.445 -19.796 1.00 94.25 79 PRO A CA 1
ATOM 646 C C . PRO A 1 79 ? 0.471 -5.005 -19.631 1.00 94.25 79 PRO A C 1
ATOM 648 O O . PRO A 1 79 ? -0.678 -4.773 -19.256 1.00 94.25 79 PRO A O 1
ATOM 651 N N . ALA A 1 80 ? 1.317 -4.031 -19.979 1.00 88.62 80 ALA A N 1
ATOM 652 C CA . ALA A 1 80 ? 0.997 -2.611 -19.818 1.00 88.62 80 ALA A CA 1
ATOM 653 C C . ALA A 1 80 ? -0.343 -2.221 -20.471 1.00 88.62 80 ALA A C 1
ATOM 655 O O . ALA A 1 80 ? -1.136 -1.528 -19.846 1.00 88.62 80 ALA A O 1
ATOM 656 N N . SER A 1 81 ? -0.636 -2.736 -21.670 1.00 90.19 81 SER A N 1
ATOM 657 C CA . SER A 1 81 ? -1.892 -2.469 -22.383 1.00 90.19 81 SER A CA 1
ATOM 658 C C . SER A 1 81 ? -3.132 -3.017 -21.671 1.00 90.19 81 SER A C 1
ATOM 660 O O . SER A 1 81 ? -4.198 -2.413 -21.735 1.00 90.19 81 SER A O 1
ATOM 662 N N . GLU A 1 82 ? -3.011 -4.163 -20.996 1.00 90.81 82 GLU A N 1
ATOM 663 C CA . GLU A 1 82 ? -4.115 -4.751 -20.227 1.00 90.81 82 GLU A CA 1
ATOM 664 C C . GLU A 1 82 ? -4.345 -3.988 -18.924 1.00 90.81 82 GLU A C 1
ATOM 666 O O . GLU A 1 82 ? -5.488 -3.723 -18.556 1.00 90.81 82 GLU A O 1
ATOM 671 N N . LEU A 1 83 ? -3.261 -3.580 -18.257 1.00 89.44 83 LEU A N 1
ATOM 672 C CA . LEU A 1 83 ? -3.341 -2.730 -17.076 1.00 89.44 83 LEU A CA 1
ATOM 673 C C . LEU A 1 83 ? -3.975 -1.375 -17.419 1.00 89.44 83 LEU A C 1
ATOM 675 O O . LEU A 1 83 ? -4.854 -0.914 -16.701 1.00 89.44 83 LEU A O 1
ATOM 679 N N . GLU A 1 84 ? -3.577 -0.749 -18.527 1.00 86.69 84 GLU A N 1
ATOM 680 C CA . GLU A 1 84 ? -4.163 0.513 -18.990 1.00 86.69 84 GLU A CA 1
ATOM 681 C C . GLU A 1 84 ? -5.658 0.388 -19.283 1.00 86.69 84 GLU A C 1
ATOM 683 O O . GLU A 1 84 ? -6.424 1.261 -18.877 1.00 86.69 84 GLU A O 1
ATOM 688 N N . LEU A 1 85 ? -6.081 -0.698 -19.938 1.00 87.56 85 LEU A N 1
ATOM 689 C CA . LEU A 1 85 ? -7.494 -0.951 -20.204 1.00 87.56 85 LEU A CA 1
ATOM 690 C C . LEU A 1 85 ? -8.287 -1.086 -18.896 1.00 87.56 85 LEU A C 1
ATOM 692 O O . LEU A 1 85 ? -9.284 -0.391 -18.716 1.00 87.56 85 LEU A O 1
ATOM 696 N N . LEU A 1 86 ? -7.790 -1.896 -17.957 1.00 86.19 86 LEU A N 1
ATOM 697 C CA . LEU A 1 86 ? -8.426 -2.105 -16.656 1.00 86.19 86 LEU A CA 1
ATOM 698 C C . LEU A 1 86 ? -8.546 -0.803 -15.845 1.00 86.19 86 LEU A C 1
ATOM 700 O O . LEU A 1 86 ? -9.564 -0.552 -15.202 1.00 86.19 86 LEU A O 1
ATOM 704 N N . LEU A 1 87 ? -7.501 0.028 -15.860 1.00 81.69 87 LEU A N 1
ATOM 705 C CA . LEU A 1 87 ? -7.478 1.300 -15.135 1.00 81.69 87 LEU A CA 1
ATOM 706 C C . LEU A 1 87 ? -8.352 2.369 -15.805 1.00 81.69 87 LEU A C 1
ATOM 708 O O . LEU A 1 87 ? -8.903 3.223 -15.112 1.00 81.69 87 LEU A O 1
ATOM 712 N N . ALA A 1 88 ? -8.505 2.334 -17.132 1.00 80.06 88 ALA A N 1
ATOM 713 C CA . ALA A 1 88 ? -9.365 3.262 -17.865 1.00 80.06 88 ALA A CA 1
ATOM 714 C C . ALA A 1 88 ? -10.856 3.066 -17.548 1.00 80.06 88 ALA A C 1
ATOM 716 O O . ALA A 1 88 ? -11.625 4.027 -17.603 1.00 80.06 88 ALA A O 1
ATOM 717 N N . GLU A 1 89 ? -11.258 1.845 -17.191 1.00 71.38 89 GLU A N 1
ATOM 718 C CA . GLU A 1 89 ? -12.635 1.503 -16.820 1.00 71.38 89 GLU A CA 1
ATOM 719 C C . GLU A 1 89 ? -13.021 1.962 -15.403 1.00 71.38 89 GLU A C 1
ATOM 721 O O . GLU A 1 89 ? -14.196 1.907 -15.036 1.00 71.38 89 GLU A O 1
ATOM 726 N N . LYS A 1 90 ? -12.061 2.427 -14.594 1.00 64.31 90 LYS A N 1
ATOM 727 C CA . LYS A 1 90 ? -12.263 2.694 -13.166 1.00 64.31 90 LYS A CA 1
ATOM 728 C C . LYS A 1 90 ? -12.160 4.189 -12.815 1.00 64.31 90 LYS A C 1
ATOM 730 O O . LYS A 1 90 ? -11.410 4.955 -13.413 1.00 64.31 90 LYS A O 1
ATOM 735 N N . ASP A 1 91 ? -13.018 4.592 -11.872 1.00 68.25 91 ASP A N 1
ATOM 736 C CA . ASP A 1 91 ? -13.486 5.950 -11.519 1.00 68.25 91 ASP A CA 1
ATOM 737 C C . ASP A 1 91 ? -12.387 7.031 -11.290 1.00 68.25 91 ASP A C 1
ATOM 739 O O . ASP A 1 91 ? -11.203 6.759 -11.089 1.00 68.25 91 ASP A O 1
ATOM 743 N N . ARG A 1 92 ? -12.801 8.306 -11.206 1.00 66.44 92 ARG A N 1
ATOM 744 C CA . ARG A 1 92 ? -12.025 9.453 -10.689 1.00 66.44 92 ARG A CA 1
ATOM 745 C C . ARG A 1 92 ? -11.411 9.208 -9.306 1.00 66.44 92 ARG A C 1
ATOM 747 O O . ARG A 1 92 ? -10.392 9.824 -8.996 1.00 66.44 92 ARG A O 1
ATOM 754 N N . GLN A 1 93 ? -12.011 8.357 -8.475 1.00 67.19 93 GLN A N 1
ATOM 755 C CA . GLN A 1 93 ? -11.493 8.067 -7.136 1.00 67.19 93 GLN A CA 1
ATOM 756 C C . GLN A 1 93 ? -10.128 7.350 -7.173 1.00 67.19 93 GLN A C 1
ATOM 758 O O . GLN A 1 93 ? -9.251 7.733 -6.395 1.00 67.19 93 GLN A O 1
ATOM 763 N N . ILE A 1 94 ? -9.888 6.437 -8.134 1.00 76.94 94 ILE A N 1
ATOM 764 C CA . ILE A 1 94 ? -8.551 5.845 -8.352 1.00 76.94 94 ILE A CA 1
ATOM 765 C C . ILE A 1 94 ? -7.550 6.931 -8.696 1.00 76.94 94 ILE A C 1
ATOM 767 O O . ILE A 1 94 ? -6.492 6.986 -8.085 1.00 76.94 94 ILE A O 1
ATOM 771 N N . LYS A 1 95 ? -7.896 7.837 -9.617 1.00 82.81 95 LYS A N 1
ATOM 772 C CA . LYS A 1 95 ? -6.979 8.897 -10.064 1.00 82.81 95 LYS A CA 1
ATOM 773 C C . LYS A 1 95 ? -6.533 9.807 -8.922 1.00 82.81 95 LYS A C 1
ATOM 775 O O . LYS A 1 95 ? -5.393 10.261 -8.906 1.00 82.81 95 LYS A O 1
ATOM 780 N N . ARG A 1 96 ? -7.418 10.081 -7.955 1.00 83.88 96 ARG A N 1
ATOM 781 C CA . ARG A 1 96 ? -7.060 10.867 -6.765 1.00 83.88 96 ARG A CA 1
ATOM 782 C C . ARG A 1 96 ? -6.064 10.116 -5.884 1.00 83.88 96 ARG A C 1
ATOM 784 O O . ARG A 1 96 ? -5.083 10.715 -5.451 1.00 83.88 96 ARG A O 1
ATOM 791 N N . LEU A 1 97 ? -6.321 8.837 -5.612 1.00 85.69 97 LEU A N 1
ATOM 792 C CA . LEU A 1 97 ? -5.435 8.028 -4.781 1.00 85.69 97 LEU A CA 1
ATOM 793 C C . LEU A 1 97 ? -4.092 7.775 -5.477 1.00 85.69 97 LEU A C 1
ATOM 795 O O . LEU A 1 97 ? -3.050 7.942 -4.858 1.00 85.69 97 LEU A O 1
ATOM 799 N N . GLU A 1 98 ? -4.109 7.477 -6.773 1.00 88.19 98 GLU A N 1
ATOM 800 C CA . GLU A 1 98 ? -2.925 7.353 -7.626 1.00 88.19 98 GLU A CA 1
ATOM 801 C C . GLU A 1 98 ? -2.052 8.605 -7.536 1.00 88.19 98 GLU A C 1
ATOM 803 O O . GLU A 1 98 ? -0.871 8.497 -7.222 1.00 88.19 98 GLU A O 1
ATOM 808 N N . ALA A 1 99 ? -2.633 9.793 -7.742 1.00 86.50 99 ALA A N 1
ATOM 809 C CA . ALA A 1 99 ? -1.897 11.053 -7.660 1.00 86.50 99 ALA A CA 1
ATOM 810 C C . ALA A 1 99 ? -1.289 11.281 -6.267 1.00 86.50 99 ALA A C 1
ATOM 812 O O . ALA A 1 99 ? -0.191 11.827 -6.145 1.00 86.50 99 ALA A O 1
ATOM 813 N N . TRP A 1 100 ? -1.980 10.852 -5.207 1.00 86.44 100 TRP A N 1
ATOM 814 C CA . TRP A 1 100 ? -1.462 10.965 -3.848 1.00 86.44 100 TRP A CA 1
ATOM 815 C C . TRP A 1 100 ? -0.296 10.000 -3.598 1.00 86.44 100 TRP A C 1
ATOM 817 O O . TRP A 1 100 ? 0.744 10.421 -3.089 1.00 86.44 100 TRP A O 1
ATOM 827 N N . VAL A 1 101 ? -0.424 8.740 -4.022 1.00 85.88 101 VAL A N 1
ATOM 828 C CA . VAL A 1 101 ? 0.645 7.733 -3.933 1.00 85.88 101 VAL A CA 1
ATOM 829 C C . VAL A 1 101 ? 1.865 8.166 -4.754 1.00 85.88 101 VAL A C 1
ATOM 831 O O . VAL A 1 101 ? 2.997 8.099 -4.271 1.00 85.88 101 VAL A O 1
ATOM 834 N N . ASP A 1 102 ? 1.646 8.659 -5.972 1.00 87.19 102 ASP A N 1
ATOM 835 C CA . ASP A 1 102 ? 2.700 9.151 -6.859 1.00 87.19 102 ASP A CA 1
ATOM 836 C C . ASP A 1 102 ? 3.445 10.340 -6.239 1.00 87.19 102 ASP A C 1
ATOM 838 O O . ASP A 1 102 ? 4.676 10.341 -6.180 1.00 87.19 102 ASP A O 1
ATOM 842 N N . SER A 1 103 ? 2.713 11.299 -5.661 1.00 86.62 103 SER A N 1
ATOM 843 C CA . SER A 1 103 ? 3.302 12.435 -4.946 1.00 86.62 103 SER A CA 1
ATOM 844 C C . SER A 1 103 ? 4.219 11.987 -3.803 1.00 86.62 103 SER A C 1
ATOM 846 O O . SER A 1 103 ? 5.336 12.497 -3.665 1.00 86.62 103 SER A O 1
ATOM 848 N N . VAL A 1 104 ? 3.803 10.985 -3.019 1.00 84.75 104 VAL A N 1
ATOM 849 C CA . VAL A 1 104 ? 4.630 10.426 -1.939 1.00 84.75 104 VAL A CA 1
ATOM 850 C C . VAL A 1 104 ? 5.885 9.763 -2.498 1.00 84.75 104 VAL A C 1
ATOM 852 O O . VAL A 1 104 ? 6.977 9.998 -1.982 1.00 84.75 104 VAL A O 1
ATOM 855 N N . ILE A 1 105 ? 5.767 8.979 -3.571 1.00 83.81 105 ILE A N 1
ATOM 856 C CA . ILE A 1 105 ? 6.907 8.298 -4.199 1.00 83.81 105 ILE A CA 1
ATOM 857 C C . ILE A 1 105 ? 7.922 9.306 -4.758 1.00 83.81 105 ILE A C 1
ATOM 859 O O . ILE A 1 105 ? 9.133 9.123 -4.577 1.00 83.81 105 ILE A O 1
ATOM 863 N N . GLN A 1 106 ? 7.455 10.372 -5.410 1.00 84.19 106 GLN A N 1
ATOM 864 C CA . GLN A 1 106 ? 8.311 11.376 -6.047 1.00 84.19 106 GLN A CA 1
ATOM 865 C C . GLN A 1 106 ? 8.919 12.377 -5.055 1.00 84.19 106 GLN A C 1
ATOM 867 O O . GLN A 1 106 ? 9.985 12.933 -5.323 1.00 84.19 106 GLN A O 1
ATOM 872 N N . SER A 1 107 ? 8.295 12.582 -3.892 1.00 76.06 107 SER A N 1
ATOM 873 C CA . SER A 1 107 ? 8.755 13.572 -2.920 1.00 76.06 107 SER A CA 1
ATOM 874 C C . SER A 1 107 ? 10.133 13.224 -2.320 1.00 76.06 107 SER A C 1
ATOM 876 O O . SER A 1 107 ? 10.421 12.056 -2.004 1.00 76.06 107 SER A O 1
ATOM 878 N N . PRO A 1 108 ? 11.017 14.226 -2.131 1.00 65.69 108 PRO A N 1
ATOM 879 C CA . PRO A 1 108 ? 12.322 14.018 -1.516 1.00 65.69 108 PRO A CA 1
ATOM 880 C C . PRO A 1 108 ? 12.250 13.751 -0.004 1.00 65.69 108 PRO A C 1
ATOM 882 O O . PRO A 1 108 ? 13.154 13.084 0.509 1.00 65.69 108 PRO A O 1
ATOM 885 N N . ASN A 1 109 ? 11.228 14.237 0.723 1.00 61.25 109 ASN A N 1
ATOM 886 C CA . ASN A 1 109 ? 11.290 14.265 2.194 1.00 61.25 109 ASN A CA 1
ATOM 887 C C . ASN A 1 109 ? 9.940 14.314 2.957 1.00 61.25 109 ASN A C 1
ATOM 889 O O . ASN A 1 109 ? 9.808 15.139 3.854 1.00 61.25 109 ASN A O 1
ATOM 893 N N . ILE A 1 110 ? 8.941 13.464 2.659 1.00 59.72 110 ILE A N 1
ATOM 894 C CA . ILE A 1 110 ? 7.618 13.559 3.327 1.00 59.72 110 ILE A CA 1
ATOM 895 C C . ILE A 1 110 ? 7.085 12.236 3.915 1.00 59.72 110 ILE A C 1
ATOM 897 O O . ILE A 1 110 ? 7.200 11.167 3.313 1.00 59.72 110 ILE A O 1
ATOM 901 N N . TYR A 1 111 ? 6.473 12.391 5.098 1.00 53.31 111 TYR A N 1
ATOM 902 C CA . TYR A 1 111 ? 5.460 11.557 5.755 1.00 53.31 111 TYR A CA 1
ATOM 903 C C . TYR A 1 111 ? 4.100 12.182 5.398 1.00 53.31 111 TYR A C 1
ATOM 905 O O . TYR A 1 111 ? 3.842 13.321 5.785 1.00 53.31 111 TYR A O 1
ATOM 913 N N . ALA A 1 112 ? 3.278 11.528 4.574 1.00 58.06 112 ALA A N 1
ATOM 914 C CA . ALA A 1 112 ? 1.965 12.066 4.216 1.00 58.06 112 ALA A CA 1
ATOM 915 C C . ALA A 1 112 ? 0.935 11.515 5.200 1.00 58.06 112 ALA A C 1
ATOM 917 O O . ALA A 1 112 ? 0.565 10.356 5.068 1.00 58.06 112 ALA A O 1
ATOM 918 N N . GLU A 1 113 ? 0.508 12.311 6.181 1.00 51.94 113 GLU A N 1
ATOM 919 C CA . GLU A 1 113 ? -0.611 11.981 7.074 1.00 51.94 113 GLU A CA 1
ATOM 920 C C . GLU A 1 113 ? -1.925 12.508 6.517 1.00 51.94 113 GLU A C 1
ATOM 922 O O . GLU A 1 113 ? -2.009 13.652 6.066 1.00 51.94 113 GLU A O 1
ATOM 927 N N . ASN A 1 114 ? -2.970 11.695 6.606 1.00 50.38 114 ASN A N 1
ATOM 928 C CA . ASN A 1 114 ? -4.332 12.133 6.355 1.00 50.38 114 ASN A CA 1
ATOM 929 C C . ASN A 1 114 ? -4.841 12.860 7.613 1.00 50.38 114 ASN A C 1
ATOM 931 O O . ASN A 1 114 ? -5.495 12.286 8.476 1.00 50.38 114 ASN A O 1
ATOM 935 N N . TYR A 1 115 ? -4.491 14.140 7.763 1.00 40.62 115 TYR A N 1
ATOM 936 C CA . TYR A 1 115 ? -5.083 14.980 8.802 1.00 40.62 115 TYR A CA 1
ATOM 937 C C . TYR A 1 115 ? -6.470 15.444 8.347 1.00 40.62 115 TYR A C 1
ATOM 939 O O . TYR A 1 115 ? -6.605 16.401 7.582 1.00 40.62 115 TYR A O 1
ATOM 947 N N . HIS A 1 116 ? -7.519 14.815 8.876 1.00 39.66 116 HIS A N 1
ATOM 948 C CA . HIS A 1 116 ? -8.840 15.433 8.982 1.00 39.66 116 HIS A CA 1
ATOM 949 C C . HIS A 1 116 ? -8.749 16.636 9.945 1.00 39.66 116 HIS A C 1
ATOM 951 O O . HIS A 1 116 ? -9.135 16.558 11.103 1.00 39.66 116 HIS A O 1
ATOM 957 N N . ASN A 1 117 ? -8.212 17.769 9.487 1.00 35.50 117 ASN A N 1
ATOM 958 C CA . ASN A 1 117 ? -8.390 19.056 10.153 1.00 35.50 117 ASN A CA 1
ATOM 959 C C . ASN A 1 117 ? -8.659 20.137 9.109 1.00 35.50 117 ASN A C 1
ATOM 961 O O . ASN A 1 117 ? -7.811 20.512 8.301 1.00 35.50 117 ASN A O 1
ATOM 965 N N . GLN A 1 118 ? -9.890 20.636 9.1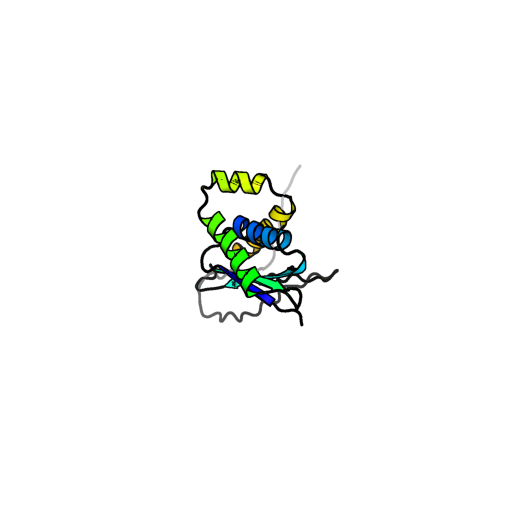41 1.00 45.97 118 GLN A N 1
ATOM 966 C CA . GLN A 1 118 ? -10.265 21.879 8.498 1.00 45.97 118 GLN A CA 1
ATOM 967 C C . GLN A 1 118 ? -9.414 23.013 9.091 1.00 45.97 118 GLN A C 1
ATOM 969 O O . GLN A 1 118 ? -9.475 23.268 10.288 1.00 45.97 118 GLN A O 1
ATOM 974 N N . GLY A 1 119 ? -8.664 23.714 8.239 1.00 39.81 119 GLY A N 1
ATOM 975 C CA . GLY A 1 119 ? -8.060 25.009 8.555 1.00 39.81 119 GLY A CA 1
ATOM 976 C C . GLY A 1 119 ? -6.698 24.950 9.251 1.00 39.81 119 GLY A C 1
ATOM 977 O O . GLY A 1 119 ? -6.601 24.721 10.450 1.00 39.81 119 GLY A O 1
ATOM 978 N N . GLY A 1 120 ? -5.644 25.281 8.504 1.00 35.53 120 GLY A N 1
ATOM 979 C CA . GLY A 1 120 ? -4.337 25.619 9.066 1.00 35.53 120 GLY A CA 1
ATOM 980 C C . GLY A 1 120 ? -3.186 25.064 8.242 1.00 35.53 120 GLY A C 1
ATOM 981 O O . GLY A 1 120 ? -2.803 23.912 8.388 1.00 35.53 120 GLY A O 1
ATOM 982 N N . THR A 1 121 ? -2.604 25.904 7.390 1.00 48.16 121 THR A N 1
ATOM 983 C CA . THR A 1 121 ? -1.274 25.690 6.810 1.00 48.16 121 THR A CA 1
ATOM 984 C C . THR A 1 121 ? -0.264 25.425 7.929 1.00 48.16 121 THR A C 1
ATOM 986 O O . THR A 1 121 ? 0.021 26.338 8.706 1.00 48.16 121 THR A O 1
ATOM 989 N N . MET A 1 122 ? 0.289 24.213 8.025 1.00 38.25 122 MET A N 1
ATOM 990 C CA . MET A 1 122 ? 1.418 23.946 8.916 1.00 38.25 122 MET A CA 1
ATOM 991 C C . MET A 1 122 ? 2.729 23.958 8.135 1.00 38.25 122 MET A C 1
ATOM 993 O O . MET A 1 122 ? 2.975 23.151 7.244 1.00 38.25 122 MET A O 1
ATOM 997 N N . SER A 1 123 ? 3.521 24.964 8.497 1.00 42.72 123 SER A N 1
ATOM 998 C CA . SER A 1 123 ? 4.879 25.269 8.073 1.00 42.72 123 SER A CA 1
ATOM 999 C C . SER A 1 123 ? 5.830 24.112 8.360 1.00 42.72 123 SER A C 1
ATOM 1001 O O . SER A 1 123 ? 5.905 23.632 9.492 1.00 42.72 123 SER A O 1
ATOM 1003 N N . GLU A 1 124 ? 6.633 23.747 7.361 1.00 44.56 124 GLU A N 1
ATOM 1004 C CA . GLU A 1 124 ? 7.863 22.984 7.552 1.00 44.56 124 GLU A CA 1
ATOM 1005 C C . GLU A 1 124 ? 8.733 23.699 8.595 1.00 44.56 124 GLU A C 1
ATOM 1007 O O . GLU A 1 124 ? 9.103 24.861 8.429 1.00 44.56 124 GLU A O 1
ATOM 1012 N N . THR A 1 125 ? 9.057 23.014 9.690 1.00 38.00 125 THR A N 1
ATOM 1013 C CA . THR A 1 125 ? 10.230 23.354 10.497 1.00 38.00 125 THR A CA 1
ATOM 1014 C C . THR A 1 125 ? 11.206 22.201 10.351 1.00 38.00 125 THR A C 1
ATOM 1016 O O . THR A 1 125 ? 11.125 21.186 11.039 1.00 38.00 125 THR A O 1
ATOM 1019 N N . SER A 1 126 ? 12.103 22.370 9.384 1.00 42.72 126 SER A N 1
ATOM 1020 C CA . SER A 1 126 ? 13.262 21.528 9.126 1.00 42.72 126 SER A CA 1
ATOM 1021 C C . SER A 1 126 ? 14.141 21.439 10.369 1.00 42.72 126 SER A C 1
ATOM 1023 O O . SER A 1 126 ? 14.795 22.404 10.760 1.00 42.72 126 SER A O 1
ATOM 1025 N N . GLY A 1 127 ? 14.176 20.262 10.982 1.00 41.09 127 GLY A N 1
ATOM 1026 C CA . GLY A 1 127 ? 15.167 19.903 11.983 1.00 41.09 127 GLY A CA 1
ATOM 1027 C C . GLY A 1 127 ? 16.215 18.984 11.375 1.00 41.09 127 GLY A C 1
ATOM 1028 O O . GLY A 1 127 ? 16.181 17.792 11.645 1.00 41.09 127 GLY A O 1
ATOM 1029 N N . ASP A 1 128 ? 17.151 19.521 10.589 1.00 36.81 128 ASP A N 1
ATOM 1030 C CA . ASP A 1 128 ? 18.429 18.838 10.377 1.00 36.81 128 ASP A CA 1
ATOM 1031 C C . ASP A 1 128 ? 19.586 19.828 10.530 1.00 36.81 128 ASP A C 1
ATOM 1033 O O . ASP A 1 128 ? 19.698 20.842 9.837 1.00 36.81 128 ASP A O 1
ATOM 1037 N N . LYS A 1 129 ? 20.413 19.558 11.540 1.00 41.88 129 LYS A N 1
ATOM 1038 C CA . LYS A 1 129 ? 21.590 20.341 11.899 1.00 41.88 129 LYS A CA 1
ATOM 1039 C C . LYS A 1 129 ? 22.695 20.025 10.895 1.00 41.88 129 LYS A C 1
ATOM 1041 O O . LYS A 1 129 ? 23.491 19.114 11.113 1.00 41.88 129 LYS A O 1
ATOM 1046 N N . ILE A 1 130 ? 22.776 20.807 9.826 1.00 37.94 130 ILE A N 1
ATOM 1047 C CA . ILE A 1 130 ? 23.879 20.714 8.868 1.00 37.94 130 ILE A CA 1
ATOM 1048 C C . ILE A 1 130 ? 25.166 21.235 9.531 1.00 37.94 130 ILE A C 1
ATOM 1050 O O . ILE A 1 130 ? 25.320 22.430 9.779 1.00 37.94 130 ILE A O 1
ATOM 1054 N N . ASN A 1 131 ? 26.097 20.328 9.844 1.00 38.88 131 ASN A N 1
ATOM 1055 C CA . ASN A 1 131 ? 27.478 20.669 10.194 1.00 38.88 131 ASN A CA 1
ATOM 1056 C C . ASN A 1 131 ? 28.189 21.161 8.925 1.00 38.88 131 ASN A C 1
ATOM 1058 O O . ASN A 1 131 ? 28.634 20.360 8.105 1.00 38.88 131 ASN A O 1
ATOM 1062 N N . ALA A 1 132 ? 28.295 22.477 8.754 1.00 39.22 132 ALA A N 1
ATOM 1063 C CA . ALA A 1 132 ? 29.068 23.071 7.672 1.00 39.22 132 ALA A CA 1
ATOM 1064 C C . ALA A 1 132 ? 30.571 22.989 7.990 1.00 39.22 132 ALA A C 1
ATOM 1066 O O . ALA A 1 132 ? 31.146 23.905 8.575 1.00 39.22 132 ALA A O 1
ATOM 1067 N N . LYS A 1 133 ? 31.213 21.883 7.599 1.00 39.19 133 LYS A N 1
ATOM 1068 C CA . LYS A 1 133 ? 32.668 21.825 7.433 1.00 39.19 133 LYS A CA 1
ATOM 1069 C C . LYS A 1 133 ? 32.997 21.810 5.941 1.00 39.19 133 LYS A C 1
ATOM 1071 O O . LYS A 1 133 ? 32.773 20.811 5.273 1.00 39.19 133 LYS A O 1
ATOM 1076 N N . GLU A 1 134 ? 33.503 22.958 5.491 1.00 38.66 134 GLU A N 1
ATOM 1077 C CA . GLU A 1 134 ? 34.277 23.216 4.269 1.00 38.66 134 GLU A CA 1
ATOM 1078 C C . GLU A 1 134 ? 33.744 22.667 2.938 1.00 38.66 134 GLU A C 1
ATOM 1080 O O . GLU A 1 134 ? 34.026 21.528 2.589 1.00 38.66 134 GLU A O 1
ATOM 1085 N N . ILE A 1 135 ? 33.182 23.557 2.104 1.00 40.91 135 ILE A N 1
ATOM 1086 C CA . ILE A 1 135 ? 33.630 23.678 0.707 1.00 40.91 135 ILE A CA 1
ATOM 1087 C C . ILE A 1 135 ? 33.820 25.164 0.358 1.00 40.91 135 ILE A C 1
ATOM 1089 O O . ILE A 1 135 ? 32.943 26.002 0.552 1.00 40.91 135 ILE A O 1
ATOM 1093 N N . HIS A 1 136 ? 35.031 25.439 -0.121 1.00 37.69 136 HIS A N 1
ATOM 1094 C CA . HIS A 1 136 ? 35.588 26.678 -0.652 1.00 37.69 136 HIS A CA 1
ATOM 1095 C C . HIS A 1 136 ? 34.768 27.312 -1.795 1.00 37.69 136 HIS A C 1
ATOM 1097 O O . HIS A 1 136 ? 34.370 26.620 -2.725 1.00 37.69 136 HIS A O 1
ATOM 1103 N N . GLY A 1 137 ? 34.727 28.652 -1.812 1.00 30.55 137 GLY A N 1
ATOM 1104 C CA . GLY A 1 137 ? 34.945 29.428 -3.042 1.00 30.55 137 GLY A CA 1
ATOM 1105 C C . GLY A 1 137 ? 33.728 30.028 -3.755 1.00 30.55 137 GLY A C 1
ATOM 1106 O O . GLY A 1 137 ? 33.317 29.525 -4.790 1.00 30.55 137 GLY A O 1
ATOM 1107 N N . VAL A 1 138 ? 33.251 31.187 -3.293 1.00 38.16 138 VAL A N 1
ATOM 1108 C CA . VAL A 1 138 ? 33.379 32.469 -4.022 1.00 38.16 138 VAL A CA 1
ATOM 1109 C C . VAL A 1 138 ? 32.961 33.600 -3.080 1.00 38.16 138 VAL A C 1
ATOM 1111 O O . VAL A 1 138 ? 31.849 33.634 -2.562 1.00 38.16 138 VAL A O 1
ATOM 1114 N N . VAL A 1 139 ? 33.911 34.497 -2.827 1.00 42.59 139 VAL A N 1
ATOM 1115 C CA . VAL A 1 139 ? 33.722 35.774 -2.141 1.00 42.59 139 VAL A CA 1
ATOM 1116 C C . VAL A 1 139 ? 33.120 36.750 -3.145 1.00 42.59 139 VAL A C 1
ATOM 1118 O O . VAL A 1 139 ? 33.704 36.990 -4.199 1.00 42.59 139 VAL A O 1
ATOM 1121 N N . GLY A 1 140 ? 31.974 37.317 -2.799 1.00 33.03 140 GLY A N 1
ATOM 1122 C CA . GLY A 1 140 ? 31.416 38.512 -3.418 1.00 33.03 140 GLY A CA 1
ATOM 1123 C C . GLY A 1 140 ? 30.832 39.369 -2.309 1.00 33.03 140 GLY A C 1
ATOM 1124 O O . GLY A 1 140 ? 29.623 39.378 -2.111 1.00 33.03 140 GLY A O 1
ATOM 1125 N N . ASP A 1 141 ? 31.715 39.980 -1.525 1.00 39.38 141 ASP A N 1
ATOM 1126 C CA . ASP A 1 141 ? 31.353 41.004 -0.552 1.00 39.38 141 ASP A CA 1
ATOM 1127 C C . ASP A 1 141 ? 31.333 42.384 -1.226 1.00 39.38 141 ASP A C 1
ATOM 1129 O O . ASP A 1 141 ? 32.010 42.607 -2.231 1.00 39.38 141 ASP A O 1
ATOM 1133 N N . VAL A 1 142 ? 30.620 43.299 -0.572 1.00 37.50 142 VAL A N 1
ATOM 1134 C CA . VAL A 1 142 ? 30.587 44.754 -0.767 1.00 37.50 142 VAL A CA 1
ATOM 1135 C C . VAL A 1 142 ? 29.554 45.267 -1.772 1.00 37.50 142 VAL A C 1
ATOM 1137 O O . VAL A 1 142 ? 29.790 45.430 -2.968 1.00 37.50 142 VAL A O 1
ATOM 1140 N N . GLY A 1 143 ? 28.40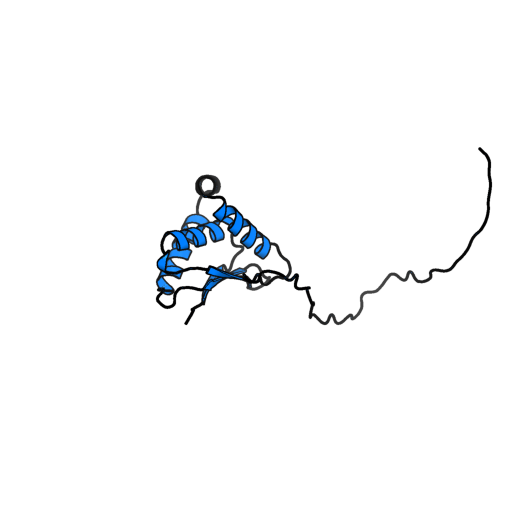6 45.662 -1.222 1.00 36.19 143 GLY A N 1
ATOM 1141 C CA . GLY A 1 143 ? 27.744 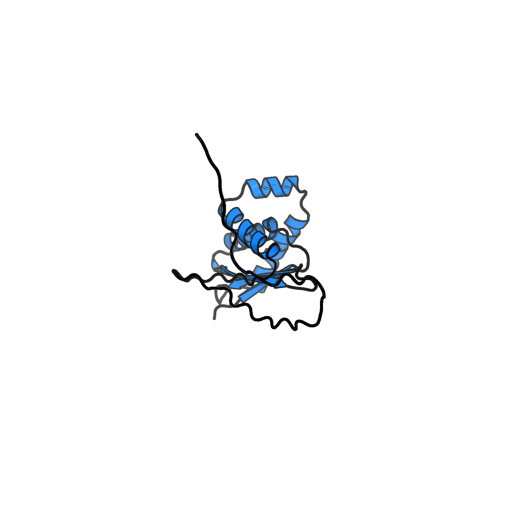46.862 -1.711 1.00 36.19 143 GLY A CA 1
ATOM 1142 C C . GLY A 1 143 ? 28.498 48.095 -1.219 1.00 36.19 143 GLY A C 1
ATOM 1143 O O . GLY A 1 143 ? 28.828 48.151 -0.045 1.00 36.19 143 GLY A O 1
ATOM 1144 N N . GLU A 1 144 ? 28.723 49.075 -2.095 1.00 36.50 144 GLU A N 1
ATOM 1145 C CA . GLU A 1 144 ? 28.866 50.489 -1.733 1.00 36.50 144 GLU A CA 1
ATOM 1146 C C . GLU A 1 144 ? 28.682 51.394 -2.976 1.00 36.50 144 GLU A C 1
ATOM 1148 O O . GLU A 1 144 ? 29.410 51.319 -3.957 1.00 36.50 144 GLU A O 1
ATOM 1153 N N . ILE A 1 145 ? 27.609 52.188 -2.912 1.00 45.50 145 ILE A N 1
ATOM 1154 C CA . ILE A 1 145 ? 27.423 53.609 -3.266 1.00 45.50 145 ILE A CA 1
ATOM 1155 C C . ILE A 1 145 ? 28.085 54.287 -4.500 1.00 45.50 145 ILE A C 1
ATOM 1157 O O . ILE A 1 145 ? 29.292 54.324 -4.687 1.00 45.50 145 ILE A O 1
ATOM 1161 N N . HIS A 1 146 ? 27.204 55.036 -5.187 1.00 38.19 146 HIS A N 1
ATOM 1162 C CA . HIS A 1 146 ? 27.352 56.299 -5.944 1.00 38.19 146 HIS A CA 1
ATOM 1163 C C . HIS A 1 146 ? 28.172 56.395 -7.250 1.00 38.19 146 HIS A C 1
ATOM 1165 O O . HIS A 1 146 ? 29.387 56.254 -7.285 1.00 38.19 146 HIS A O 1
ATOM 1171 N N . GLY A 1 147 ? 27.489 56.890 -8.296 1.00 33.00 147 GLY A N 1
ATOM 1172 C CA . GLY A 1 147 ? 28.084 57.524 -9.477 1.00 33.00 147 GLY A CA 1
ATOM 1173 C C . GLY A 1 147 ? 27.044 58.304 -10.296 1.00 33.00 147 GLY A C 1
ATOM 1174 O O . GLY A 1 147 ? 26.176 57.712 -10.924 1.00 33.00 147 GLY A O 1
ATOM 1175 N N . LEU A 1 148 ? 27.118 59.636 -10.235 1.00 39.28 148 LEU A N 1
ATOM 1176 C CA . LEU A 1 148 ? 26.329 60.633 -10.977 1.00 39.28 148 LEU A CA 1
ATOM 1177 C C . LEU A 1 148 ? 26.784 60.796 -12.447 1.00 39.28 148 LEU A C 1
ATOM 1179 O O . LEU A 1 148 ? 27.915 60.459 -12.781 1.00 39.28 148 LEU A O 1
ATOM 1183 N N . ALA A 1 149 ? 25.932 61.500 -13.217 1.00 40.31 149 ALA A N 1
ATOM 1184 C CA . ALA A 1 149 ? 26.100 62.100 -14.560 1.00 40.31 149 ALA A CA 1
ATOM 1185 C C . ALA A 1 149 ? 25.768 61.176 -15.751 1.00 40.31 149 ALA A C 1
ATOM 1187 O O . ALA A 1 149 ? 26.206 60.041 -15.801 1.00 40.31 149 ALA A O 1
ATOM 1188 N N . GLY A 1 150 ? 25.011 61.569 -16.780 1.00 34.84 150 GLY A N 1
ATOM 1189 C CA . GLY A 1 150 ? 24.488 62.862 -17.230 1.00 34.84 150 GLY A CA 1
ATOM 1190 C C . GLY A 1 150 ? 24.364 62.830 -18.768 1.00 34.84 150 GLY A C 1
ATOM 1191 O O . GLY A 1 150 ? 25.110 62.101 -19.415 1.00 34.84 150 GLY A O 1
ATOM 1192 N N . SER A 1 151 ? 23.492 63.674 -19.339 1.00 41.19 151 SER A N 1
ATOM 1193 C CA . SER A 1 151 ? 23.165 63.845 -20.783 1.00 41.19 151 SER A CA 1
ATOM 1194 C C . SER A 1 151 ? 22.117 62.864 -21.333 1.00 41.19 151 SER A C 1
ATOM 1196 O O . SER A 1 151 ? 22.212 61.671 -21.108 1.00 41.19 151 SER A O 1
ATOM 1198 N N . GLY A 1 152 ? 21.092 63.247 -22.094 1.00 34.88 152 GLY A N 1
ATOM 1199 C CA . GLY A 1 152 ? 20.705 64.526 -22.680 1.00 34.88 152 GLY A CA 1
ATOM 1200 C C . GLY A 1 152 ? 19.909 64.267 -23.971 1.00 34.88 152 GLY A C 1
ATOM 1201 O O . GLY A 1 152 ? 20.293 63.402 -24.746 1.00 34.88 152 GLY A O 1
ATOM 1202 N N . LYS A 1 153 ? 18.872 65.089 -24.198 1.00 35.84 153 LYS A N 1
ATOM 1203 C CA . LYS A 1 153 ? 18.188 65.403 -25.476 1.00 35.84 153 LYS A CA 1
ATOM 1204 C C . LYS A 1 153 ? 17.187 64.383 -26.060 1.00 35.84 153 LYS A C 1
ATOM 1206 O O . LYS A 1 153 ? 17.549 63.312 -26.531 1.00 35.84 153 LYS A O 1
ATOM 1211 N N . GLY A 1 154 ? 15.948 64.869 -26.143 1.00 34.72 154 GLY A N 1
ATOM 1212 C CA . GLY A 1 154 ? 14.850 64.483 -27.026 1.00 34.72 154 GLY A CA 1
ATOM 1213 C C . GLY A 1 154 ? 13.779 65.552 -26.901 1.00 34.72 154 GLY A C 1
ATOM 1214 O O . GLY A 1 154 ? 13.167 65.585 -25.815 1.00 34.72 154 GLY A O 1
#

Foldseek 3Di:
DWDKAKDKFAAQAQLLLLLVLLVVLCVVCVQFVWDFFKKAQDDDPSGMIMTITTTDPPDDSVVSNVSSVVSSVVLVPDDPVVNVVVSVVDDPSSVVSSVVSVCNNPDPDDIDGPDPDDDDDDDDDDPDDDPDDDDDDDDDDDDDDDDDDDDDDD

pLDDT: mean 74.7, std 23.4, range [30.55, 98.31]

Secondary structure (DSSP, 8-state):
--EEEEEEE-S---HHHHHHHHHHHHHH-GGG--EEEEEEEESGGG-EEEEEEEE-TT--HHHHHHHHHHHHHHHHTS-HHHHHHHHHTS-HHHHHHHHHHHHHHH-SS-EEE----SS-----------------------------------

Sequence (154 aa):
MIETLNFYHAEKADPRIVAYSFQKLQEEHPEAELEIISMEKRGKNRQGLLVKADTAPEAEHSELHAKYFDTYDRLKVLPASELELLLAEKDRQIKRLEAWVDSVIQSPNIYAENYHNQGGTMSETSGDKINAKEIHGVVGDVGEIHGLAGSGKG

Radius of gyration: 24.74 Å; chains: 1; bounding box: 53×77×46 Å